Protein AF-A0A844TLP9-F1 (afdb_monomer_lite)

Secondary structure (DSSP, 8-state):
------PPPPHHHHHHHHHHHHHHHHHTTSHHHHHHHTTTTSHHHHHHHHHHHHHHHT-PPPPPP-SS--HHHHHHHHHHT--HHHHHH--HHHHHHHHHHHHHHHH-PPPHHHHHHHHHTS-HHHHHHHHHHHHHHHHHH--

Sequence (143 aa):
MARAKQKQPSRRAITRRRNAAKRLRKRRETALGRLSSDGASSSRHIARRLQWLANDWGIEAPPKVGPTMSEALAGYCNRHRISYDWMLTGSLSGLKQMVDARRTRLAAVPSPSALVAKYAQLTPEHQAIVTAEIRRILAERDQ

Structure (mmCIF, N/CA/C/O backbone):
data_AF-A0A844TLP9-F1
#
_entry.id   AF-A0A844TLP9-F1
#
loop_
_atom_site.group_PDB
_atom_site.id
_atom_site.type_symbol
_atom_site.label_atom_id
_atom_site.label_alt_id
_atom_site.label_comp_id
_atom_site.label_asym_id
_atom_site.label_entity_id
_atom_site.label_seq_id
_atom_site.pdbx_PDB_ins_code
_atom_site.Cartn_x
_atom_site.Cartn_y
_atom_site.Cartn_z
_atom_site.occupancy
_atom_site.B_iso_or_equiv
_atom_site.auth_seq_id
_atom_site.auth_comp_id
_atom_site.auth_asym_id
_atom_site.auth_atom_id
_atom_site.pdbx_PDB_model_num
ATOM 1 N N . MET A 1 1 ? -3.489 -23.079 -46.494 1.00 48.75 1 MET A N 1
ATOM 2 C CA . MET A 1 1 ? -3.080 -22.019 -45.542 1.00 48.75 1 MET A CA 1
ATOM 3 C C . MET A 1 1 ? -1.559 -21.918 -45.517 1.00 48.75 1 MET A C 1
ATOM 5 O O . MET A 1 1 ? -0.906 -22.864 -45.094 1.00 48.75 1 MET A O 1
ATOM 9 N N . ALA A 1 2 ? -0.976 -20.830 -46.026 1.00 49.72 2 ALA A N 1
ATOM 10 C CA . ALA A 1 2 ? 0.478 -20.672 -46.094 1.00 49.72 2 ALA A CA 1
ATOM 11 C C . ALA A 1 2 ? 1.042 -20.195 -44.742 1.00 49.72 2 ALA A C 1
ATOM 13 O O . ALA A 1 2 ? 0.741 -19.091 -44.292 1.00 49.72 2 ALA A O 1
ATOM 14 N N . ARG A 1 3 ? 1.871 -21.020 -44.087 1.00 56.47 3 ARG A N 1
ATOM 15 C CA . ARG A 1 3 ? 2.659 -20.613 -42.911 1.00 56.47 3 ARG A CA 1
ATOM 16 C C . ARG A 1 3 ? 3.656 -19.531 -43.336 1.00 56.47 3 ARG A C 1
ATOM 18 O O . ARG A 1 3 ? 4.520 -19.784 -44.175 1.00 56.47 3 ARG A O 1
ATOM 25 N N . ALA A 1 4 ? 3.565 -18.345 -42.738 1.00 63.38 4 ALA A N 1
ATOM 26 C CA . ALA A 1 4 ? 4.550 -17.287 -42.930 1.00 63.38 4 ALA A CA 1
ATOM 27 C C . ALA A 1 4 ? 5.953 -17.803 -42.553 1.00 63.38 4 ALA A C 1
ATOM 29 O O . ALA A 1 4 ? 6.205 -18.151 -41.397 1.00 63.38 4 ALA A O 1
ATOM 30 N N . LYS A 1 5 ? 6.871 -17.865 -43.529 1.00 62.28 5 LYS A N 1
ATOM 31 C CA . LYS A 1 5 ? 8.287 -18.179 -43.291 1.00 62.28 5 LYS A CA 1
ATOM 32 C C . LYS A 1 5 ? 8.866 -17.102 -42.369 1.00 62.28 5 LYS A C 1
ATOM 34 O O . LYS A 1 5 ? 9.027 -15.955 -42.785 1.00 62.28 5 LYS A O 1
ATOM 39 N N . GLN A 1 6 ? 9.165 -17.452 -41.118 1.00 68.69 6 GLN A N 1
ATOM 40 C CA . GLN A 1 6 ? 9.850 -16.546 -40.195 1.00 68.69 6 GLN A CA 1
ATOM 41 C C . GLN A 1 6 ? 11.215 -16.173 -40.790 1.00 68.69 6 GLN A C 1
ATOM 43 O O . GLN A 1 6 ? 12.084 -17.027 -40.960 1.00 68.69 6 GLN A O 1
ATOM 48 N N . LYS A 1 7 ? 11.396 -14.895 -41.146 1.00 77.25 7 LYS A N 1
ATOM 49 C CA . LYS A 1 7 ? 12.682 -14.382 -41.634 1.00 77.25 7 LYS A CA 1
ATOM 50 C C . LYS A 1 7 ? 13.734 -14.540 -40.536 1.00 77.25 7 LYS A C 1
ATOM 52 O O . LYS A 1 7 ? 13.542 -14.066 -39.416 1.00 77.25 7 LYS A O 1
ATOM 57 N N . GLN A 1 8 ? 14.850 -15.179 -40.884 1.00 80.50 8 GLN A N 1
ATOM 58 C CA . GLN A 1 8 ? 16.026 -15.289 -40.024 1.00 80.50 8 GLN A CA 1
ATOM 59 C C . GLN A 1 8 ? 16.461 -13.885 -39.560 1.00 80.50 8 GLN A C 1
ATOM 61 O O . GLN A 1 8 ? 16.552 -12.965 -40.383 1.00 80.50 8 GLN A O 1
ATOM 66 N N . PRO A 1 9 ? 16.700 -13.676 -38.255 1.00 81.81 9 PRO A N 1
ATOM 67 C CA . PRO A 1 9 ? 17.089 -12.374 -37.740 1.00 81.81 9 PRO A CA 1
ATOM 68 C C . PRO A 1 9 ? 18.459 -11.970 -38.293 1.00 81.81 9 PRO A C 1
ATOM 70 O O . PRO A 1 9 ? 19.397 -12.763 -38.325 1.00 81.81 9 PRO A O 1
ATOM 73 N N . SER A 1 10 ? 18.598 -10.705 -38.694 1.00 89.44 10 SER A N 1
ATOM 74 C CA . SER A 1 10 ? 19.879 -10.184 -39.179 1.00 89.44 10 SER A CA 1
ATOM 75 C C . SER A 1 10 ? 20.968 -10.275 -38.103 1.00 89.44 10 SER A C 1
ATOM 77 O O . SER A 1 10 ? 20.684 -10.187 -36.904 1.00 89.44 10 SER A O 1
ATOM 79 N N . ARG A 1 11 ? 22.244 -10.353 -38.513 1.00 89.69 11 ARG A N 1
ATOM 80 C CA . ARG A 1 11 ? 23.393 -10.330 -37.582 1.00 89.69 11 ARG A CA 1
ATOM 81 C C . ARG A 1 11 ? 23.310 -9.163 -36.587 1.00 89.69 11 ARG A C 1
ATOM 83 O O . ARG A 1 11 ? 23.540 -9.343 -35.396 1.00 89.69 11 ARG A O 1
ATOM 90 N N . ARG A 1 12 ? 22.881 -7.978 -37.047 1.00 89.88 12 ARG A N 1
ATOM 91 C CA . ARG A 1 12 ? 22.656 -6.800 -36.187 1.00 89.88 12 ARG A CA 1
ATOM 92 C C . ARG A 1 12 ? 21.568 -7.038 -35.134 1.00 89.88 12 ARG A C 1
ATOM 94 O O . ARG A 1 12 ? 21.744 -6.634 -33.985 1.00 89.88 12 ARG A O 1
ATOM 101 N N . ALA A 1 13 ? 20.461 -7.689 -35.493 1.00 90.12 13 ALA A N 1
ATOM 102 C CA . ALA A 1 13 ? 19.393 -8.022 -34.550 1.00 90.12 13 ALA A CA 1
ATOM 103 C C . ALA A 1 13 ? 19.867 -9.020 -33.480 1.00 90.12 13 ALA A C 1
ATOM 105 O O . ALA A 1 13 ? 19.568 -8.836 -32.299 1.00 90.12 13 ALA A O 1
ATOM 106 N N . ILE A 1 14 ? 20.668 -10.016 -33.872 1.00 91.19 14 ILE A N 1
ATOM 107 C CA . ILE A 1 14 ? 21.275 -10.990 -32.952 1.00 91.19 14 ILE A CA 1
ATOM 108 C C . ILE A 1 14 ? 22.195 -10.277 -31.950 1.00 91.19 14 ILE A C 1
ATOM 110 O O . ILE A 1 14 ? 22.027 -10.428 -30.738 1.00 91.19 14 ILE A O 1
ATOM 114 N N . THR A 1 15 ? 23.103 -9.420 -32.428 1.00 93.56 15 THR A N 1
ATOM 115 C CA . THR A 1 15 ? 24.011 -8.651 -31.561 1.00 93.56 15 THR A CA 1
ATOM 116 C C . THR A 1 15 ? 23.252 -7.731 -30.601 1.00 93.56 15 THR A C 1
ATOM 118 O O . THR A 1 15 ? 23.580 -7.667 -29.415 1.00 93.56 15 THR A O 1
ATOM 121 N N . ARG A 1 16 ? 22.193 -7.051 -31.069 1.00 92.25 16 ARG A N 1
ATOM 122 C CA . ARG A 1 16 ? 21.342 -6.203 -30.213 1.00 92.25 16 ARG A CA 1
ATOM 123 C C . ARG A 1 16 ? 20.675 -7.005 -29.097 1.00 92.25 16 ARG A C 1
ATOM 125 O O . ARG A 1 16 ? 20.715 -6.561 -27.950 1.00 92.25 16 ARG A O 1
ATOM 132 N N . ARG A 1 17 ? 20.119 -8.183 -29.406 1.00 92.31 17 ARG A N 1
ATOM 133 C CA . ARG A 1 17 ? 19.509 -9.084 -28.411 1.00 92.31 17 ARG A CA 1
ATOM 134 C C . ARG A 1 17 ? 20.532 -9.552 -27.379 1.00 92.31 17 ARG A C 1
ATOM 136 O O . ARG A 1 17 ? 20.281 -9.425 -26.184 1.00 92.31 17 ARG A O 1
ATOM 143 N N . ARG A 1 18 ? 21.712 -9.998 -27.822 1.00 93.81 18 ARG A N 1
ATOM 144 C CA . ARG A 1 18 ? 22.802 -10.419 -26.926 1.00 93.81 18 ARG A CA 1
ATOM 145 C C . ARG A 1 18 ? 23.233 -9.293 -25.981 1.00 93.81 18 ARG A C 1
ATOM 147 O O . ARG A 1 18 ? 23.351 -9.505 -24.777 1.00 93.81 18 ARG A O 1
ATOM 154 N N . ASN A 1 19 ? 23.423 -8.083 -26.505 1.00 94.75 19 ASN A N 1
ATOM 155 C CA . ASN A 1 19 ? 23.814 -6.931 -25.692 1.00 94.75 19 ASN A CA 1
ATOM 156 C C . ASN A 1 19 ? 22.702 -6.497 -24.725 1.00 94.75 19 ASN A C 1
ATOM 158 O O . ASN A 1 19 ? 22.997 -6.123 -23.592 1.00 94.75 19 ASN A O 1
ATOM 162 N N . ALA A 1 20 ? 21.432 -6.576 -25.135 1.00 91.62 20 ALA A N 1
ATOM 163 C CA . ALA A 1 20 ? 20.297 -6.326 -24.250 1.00 91.62 20 ALA A CA 1
ATOM 164 C C . ALA A 1 20 ? 20.245 -7.338 -23.095 1.00 91.62 20 ALA A C 1
ATOM 166 O O . ALA A 1 20 ? 20.127 -6.923 -21.944 1.00 91.62 20 ALA A O 1
ATOM 167 N N . ALA A 1 21 ? 20.437 -8.630 -23.379 1.00 92.19 21 ALA A N 1
ATOM 168 C CA . ALA A 1 21 ? 20.507 -9.674 -22.358 1.00 92.19 21 ALA A CA 1
ATOM 169 C C . ALA A 1 21 ? 21.681 -9.457 -21.388 1.00 92.19 21 ALA A C 1
ATOM 171 O O . ALA A 1 21 ? 21.500 -9.542 -20.175 1.00 92.19 21 ALA A O 1
ATOM 172 N N . LYS A 1 22 ? 22.869 -9.086 -21.894 1.00 94.88 22 LYS A N 1
ATOM 173 C CA . LYS A 1 22 ? 24.034 -8.766 -21.048 1.00 94.88 22 LYS A CA 1
ATOM 174 C C . LYS A 1 22 ? 23.755 -7.582 -20.115 1.00 94.88 22 LYS A C 1
ATOM 176 O O . LYS A 1 22 ? 24.075 -7.650 -18.931 1.00 94.88 22 LYS A O 1
ATOM 181 N N . ARG A 1 23 ? 23.128 -6.512 -20.624 1.00 91.69 23 ARG A N 1
ATOM 182 C CA . ARG A 1 23 ? 22.725 -5.351 -19.808 1.00 91.69 23 ARG A CA 1
ATOM 183 C C . ARG A 1 23 ? 21.680 -5.719 -18.758 1.00 91.69 23 ARG A C 1
ATOM 185 O O . ARG A 1 23 ? 21.793 -5.264 -17.626 1.00 91.69 23 ARG A O 1
ATOM 192 N N . LEU A 1 24 ? 20.689 -6.533 -19.122 1.00 89.00 24 LEU A N 1
ATOM 193 C CA . LEU A 1 24 ? 19.666 -7.006 -18.193 1.00 89.00 24 LEU A CA 1
ATOM 194 C C . LEU A 1 24 ? 20.287 -7.839 -17.067 1.00 89.00 24 LEU A C 1
ATOM 196 O O . LEU A 1 24 ? 20.009 -7.575 -15.903 1.00 89.00 24 LEU A O 1
ATOM 200 N N . ARG A 1 25 ? 21.177 -8.781 -17.401 1.00 91.69 25 ARG A N 1
ATOM 201 C CA . ARG A 1 25 ? 21.910 -9.583 -16.413 1.00 91.69 25 ARG A CA 1
ATOM 202 C C . ARG A 1 25 ? 22.661 -8.692 -15.424 1.00 91.69 25 ARG A C 1
ATOM 204 O O . ARG A 1 25 ? 22.452 -8.844 -14.229 1.00 91.69 25 ARG A O 1
ATOM 211 N N . LYS A 1 26 ? 23.434 -7.717 -15.920 1.00 91.19 26 LYS A N 1
ATOM 212 C CA . LYS A 1 26 ? 24.166 -6.766 -15.068 1.00 91.19 26 LYS A CA 1
ATOM 213 C C . LYS A 1 26 ? 23.228 -5.950 -14.169 1.00 91.19 26 LYS A C 1
ATOM 215 O O . LYS A 1 26 ? 23.503 -5.766 -12.994 1.00 91.19 26 LYS A O 1
ATOM 220 N N . ARG A 1 27 ? 22.083 -5.485 -14.686 1.00 86.50 27 ARG A N 1
ATOM 221 C CA . ARG A 1 27 ? 21.086 -4.770 -13.865 1.00 86.50 27 ARG A CA 1
ATOM 222 C C . ARG A 1 27 ? 20.522 -5.648 -12.748 1.00 86.50 27 ARG A C 1
ATOM 224 O O . ARG A 1 27 ? 20.335 -5.160 -11.646 1.00 86.50 27 ARG A O 1
ATOM 231 N N . ARG A 1 28 ? 20.276 -6.934 -13.000 1.00 89.62 28 ARG A N 1
ATOM 232 C CA . ARG A 1 28 ? 19.719 -7.858 -11.997 1.00 89.62 28 ARG A CA 1
ATOM 233 C C . ARG A 1 28 ? 20.706 -8.246 -10.885 1.00 89.62 28 ARG A C 1
ATOM 235 O O . ARG A 1 28 ? 20.290 -8.926 -9.948 1.00 89.62 28 ARG A O 1
ATOM 242 N N . GLU A 1 29 ? 21.969 -7.823 -10.943 1.00 91.75 29 GLU A N 1
ATOM 243 C CA . GLU A 1 29 ? 22.945 -8.062 -9.867 1.00 91.75 29 GLU A CA 1
ATOM 244 C C . GLU A 1 29 ? 22.545 -7.328 -8.576 1.00 91.75 29 GLU A C 1
ATOM 246 O O . GLU A 1 29 ? 22.647 -7.889 -7.485 1.00 91.75 29 GLU A O 1
ATOM 251 N N . THR A 1 30 ? 21.966 -6.127 -8.680 1.00 86.94 30 THR A N 1
ATOM 252 C CA . THR A 1 30 ? 21.508 -5.351 -7.517 1.00 86.94 30 THR A CA 1
ATOM 253 C C . THR A 1 30 ? 20.024 -5.571 -7.225 1.00 86.94 30 THR A C 1
ATOM 255 O O . THR A 1 30 ? 19.224 -5.833 -8.125 1.00 86.94 30 THR A O 1
ATOM 258 N N . ALA A 1 31 ? 19.625 -5.432 -5.956 1.00 81.19 31 ALA A N 1
ATOM 259 C CA . ALA A 1 31 ? 18.219 -5.545 -5.554 1.00 81.19 31 ALA A CA 1
ATOM 260 C C . ALA A 1 31 ? 17.330 -4.516 -6.275 1.00 81.19 31 ALA A C 1
ATOM 262 O O . ALA A 1 31 ? 16.307 -4.877 -6.855 1.00 81.19 31 ALA A O 1
ATOM 263 N N . LEU A 1 32 ? 17.772 -3.256 -6.328 1.00 78.88 32 LEU A N 1
ATOM 264 C CA . LEU A 1 32 ? 17.063 -2.188 -7.034 1.00 78.88 32 LEU A CA 1
ATOM 265 C C . LEU A 1 32 ? 16.951 -2.469 -8.539 1.00 78.88 32 LEU A C 1
ATOM 267 O O . LEU A 1 32 ? 15.904 -2.246 -9.146 1.00 78.88 32 LEU A O 1
ATOM 271 N N . GLY A 1 33 ? 18.010 -2.997 -9.152 1.00 83.81 33 GLY A N 1
ATOM 272 C CA . GLY A 1 33 ? 17.991 -3.323 -10.568 1.00 83.81 33 GLY A CA 1
ATOM 273 C C . GLY A 1 33 ? 17.104 -4.528 -10.900 1.00 83.81 33 GLY A C 1
ATOM 274 O O . GLY A 1 33 ? 16.508 -4.538 -11.980 1.00 83.81 33 GLY A O 1
ATOM 275 N N . ARG A 1 34 ? 16.919 -5.487 -9.976 1.00 84.19 34 ARG A N 1
ATOM 276 C CA . ARG A 1 34 ? 15.880 -6.533 -10.083 1.00 84.19 34 ARG A CA 1
ATOM 277 C C . ARG A 1 34 ? 14.479 -5.932 -10.034 1.00 84.19 34 ARG A C 1
ATOM 279 O O . ARG A 1 34 ? 13.726 -6.125 -10.981 1.00 84.19 34 ARG A O 1
ATOM 286 N N . LEU A 1 35 ? 14.179 -5.121 -9.016 1.00 79.06 35 LEU A N 1
ATOM 287 C CA . LEU A 1 35 ? 12.878 -4.451 -8.865 1.00 79.06 35 LEU A CA 1
ATOM 288 C C . LEU A 1 35 ? 12.510 -3.611 -10.095 1.00 79.06 35 LEU A C 1
ATOM 290 O O . LEU A 1 35 ? 11.388 -3.680 -10.596 1.00 79.06 35 LEU A O 1
ATOM 294 N N . SER A 1 36 ? 13.472 -2.848 -10.616 1.00 78.88 36 SER A N 1
ATOM 295 C CA . SER A 1 36 ? 13.293 -2.054 -11.831 1.00 78.88 36 SER A CA 1
ATOM 296 C C . SER A 1 36 ? 13.071 -2.934 -13.068 1.00 78.88 36 SER A C 1
ATOM 298 O O . SER A 1 36 ? 12.163 -2.665 -13.852 1.00 78.88 36 SER A O 1
ATOM 300 N N . SER A 1 37 ? 13.857 -4.005 -13.231 1.00 81.06 37 SER A N 1
ATOM 301 C CA . SER A 1 37 ? 13.758 -4.910 -14.389 1.00 81.06 37 SER A CA 1
ATOM 302 C C . SER A 1 37 ? 12.457 -5.708 -14.414 1.00 81.06 37 SER A C 1
ATOM 304 O O . SER A 1 37 ? 11.906 -5.933 -15.487 1.00 81.06 37 SER A O 1
ATOM 306 N N . ASP A 1 38 ? 11.967 -6.112 -13.244 1.00 80.31 38 ASP A N 1
ATOM 307 C CA . ASP A 1 38 ? 10.699 -6.832 -13.091 1.00 80.31 38 ASP A CA 1
ATOM 308 C C . ASP A 1 38 ? 9.491 -5.875 -13.134 1.00 80.31 38 ASP A C 1
ATOM 310 O O . ASP A 1 38 ? 8.337 -6.299 -13.124 1.00 80.31 38 ASP A O 1
ATOM 314 N N . GLY A 1 39 ? 9.745 -4.565 -13.234 1.00 77.75 39 GLY A N 1
ATOM 315 C CA . GLY A 1 39 ? 8.715 -3.546 -13.380 1.00 77.75 39 GLY A CA 1
ATOM 316 C C . GLY A 1 39 ? 7.937 -3.278 -12.096 1.00 77.75 39 GLY A C 1
ATOM 317 O O . GLY A 1 39 ? 6.855 -2.693 -12.178 1.00 77.75 39 GLY A O 1
ATOM 318 N N . ALA A 1 40 ? 8.470 -3.647 -10.927 1.00 81.00 40 ALA A N 1
ATOM 319 C CA . ALA A 1 40 ? 7.815 -3.444 -9.634 1.00 81.00 40 ALA A CA 1
ATOM 320 C C . ALA A 1 40 ? 7.392 -1.977 -9.450 1.00 81.00 40 ALA A C 1
ATOM 322 O O . ALA A 1 40 ? 6.250 -1.704 -9.091 1.00 81.00 40 ALA A O 1
ATOM 323 N N . SER A 1 41 ? 8.264 -1.036 -9.822 1.00 82.69 41 SER A N 1
ATOM 324 C CA . SER A 1 41 ? 8.019 0.413 -9.742 1.00 82.69 41 SER A CA 1
ATOM 325 C C . SER A 1 41 ? 7.382 1.023 -10.996 1.00 82.69 41 SER A C 1
ATOM 327 O O . SER A 1 41 ? 7.334 2.241 -11.134 1.00 82.69 41 SER A O 1
ATOM 329 N N . SER A 1 42 ? 6.894 0.208 -11.937 1.00 88.50 42 SER A N 1
ATOM 330 C CA . SER A 1 42 ? 6.136 0.728 -13.082 1.00 88.50 42 SER A CA 1
ATOM 331 C C . SER A 1 42 ? 4.764 1.238 -12.641 1.00 88.50 42 SER A C 1
ATOM 333 O 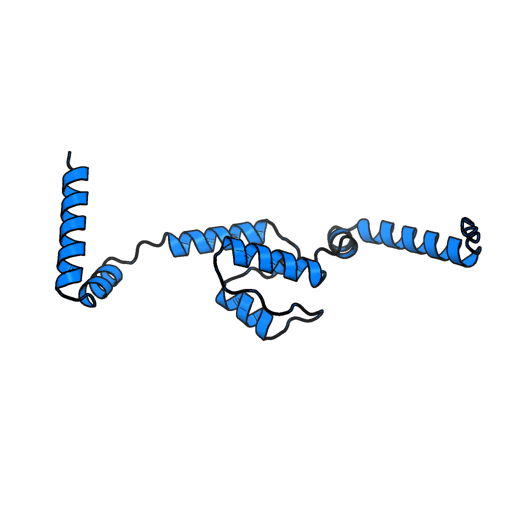O . SER A 1 42 ? 4.116 0.634 -11.783 1.00 88.50 42 SER A O 1
ATOM 335 N N . SER A 1 43 ? 4.266 2.289 -13.296 1.00 92.12 43 SER A N 1
ATOM 336 C CA . SER A 1 43 ? 2.951 2.878 -13.007 1.00 92.12 43 SER A CA 1
ATOM 337 C C . SER A 1 43 ? 1.822 1.844 -13.026 1.00 92.12 43 SER A C 1
ATOM 339 O O . SER A 1 43 ? 0.923 1.894 -12.194 1.00 92.12 43 SER A O 1
ATOM 341 N N . ARG A 1 44 ? 1.903 0.840 -13.914 1.00 91.19 44 ARG A N 1
ATOM 342 C CA . ARG A 1 44 ? 0.938 -0.269 -13.983 1.00 91.19 44 ARG A CA 1
ATOM 343 C C . ARG A 1 44 ? 0.928 -1.123 -12.711 1.00 91.19 44 ARG A C 1
ATOM 345 O O . ARG A 1 44 ? -0.143 -1.489 -12.236 1.00 91.19 44 ARG A O 1
ATOM 352 N N . HIS A 1 45 ? 2.099 -1.464 -12.173 1.00 91.00 45 HIS A N 1
ATOM 353 C CA . HIS A 1 45 ? 2.201 -2.262 -10.949 1.00 91.00 45 HIS A CA 1
ATOM 354 C C . HIS A 1 45 ? 1.836 -1.458 -9.705 1.00 91.00 45 HIS A C 1
ATOM 356 O O . HIS A 1 45 ? 1.229 -2.005 -8.787 1.00 91.00 45 HIS A O 1
ATOM 362 N N . ILE A 1 46 ? 2.173 -0.168 -9.682 1.00 93.31 46 ILE A N 1
ATOM 363 C CA . ILE A 1 46 ? 1.741 0.752 -8.628 1.00 93.31 46 ILE A CA 1
ATOM 364 C C . ILE A 1 46 ? 0.208 0.851 -8.626 1.00 93.31 46 ILE A C 1
ATOM 366 O O . ILE A 1 46 ? -0.414 0.595 -7.599 1.00 93.31 46 ILE A O 1
ATOM 370 N N . ALA A 1 47 ? -0.411 1.112 -9.783 1.00 94.56 47 ALA A N 1
ATOM 371 C CA . ALA A 1 47 ? -1.866 1.195 -9.918 1.00 94.56 47 ALA A CA 1
ATOM 372 C C . ALA A 1 47 ? -2.565 -0.093 -9.463 1.00 94.56 47 ALA A C 1
ATOM 374 O O . ALA A 1 47 ? -3.534 -0.037 -8.713 1.00 94.56 47 ALA A O 1
ATOM 375 N N . ARG A 1 48 ? -2.042 -1.264 -9.854 1.00 93.56 48 ARG A N 1
ATOM 376 C CA . ARG A 1 48 ? -2.594 -2.556 -9.422 1.00 93.56 48 ARG A CA 1
ATOM 377 C C . ARG A 1 48 ? -2.529 -2.737 -7.906 1.00 93.56 48 ARG A C 1
ATOM 379 O O . ARG A 1 48 ? -3.511 -3.171 -7.316 1.00 93.56 48 ARG A O 1
ATOM 386 N N . ARG A 1 49 ? -1.396 -2.403 -7.280 1.00 93.38 49 ARG A N 1
ATOM 387 C CA . ARG A 1 49 ? -1.238 -2.495 -5.821 1.00 93.38 49 ARG A CA 1
ATOM 388 C C . ARG A 1 49 ? -2.217 -1.583 -5.094 1.00 93.38 49 ARG A C 1
ATOM 390 O O . ARG A 1 49 ? -2.894 -2.038 -4.180 1.00 93.38 49 ARG A O 1
ATOM 397 N N . LEU A 1 50 ? -2.333 -0.332 -5.534 1.00 95.44 50 LEU A N 1
ATOM 398 C CA . LEU A 1 50 ? -3.283 0.617 -4.957 1.00 95.44 50 LEU A CA 1
ATOM 399 C C . LEU A 1 50 ? -4.731 0.157 -5.129 1.00 95.44 50 LEU A C 1
ATOM 401 O O . LEU A 1 50 ? -5.506 0.292 -4.193 1.00 95.44 50 LEU A O 1
ATOM 405 N N . GLN A 1 51 ? -5.083 -0.430 -6.275 1.00 96.44 51 GLN A N 1
ATOM 406 C CA . GLN A 1 51 ? -6.425 -0.966 -6.499 1.00 96.44 51 GLN A CA 1
ATOM 407 C C . GLN A 1 51 ? -6.741 -2.129 -5.555 1.00 96.44 51 GLN A C 1
ATOM 409 O O . GLN A 1 51 ? -7.830 -2.185 -4.996 1.00 96.44 51 GLN A O 1
ATOM 414 N N . TRP A 1 52 ? -5.801 -3.059 -5.365 1.00 94.25 52 TRP A N 1
ATOM 415 C CA . TRP A 1 52 ? -5.985 -4.165 -4.422 1.00 94.25 52 TRP A CA 1
ATOM 416 C C . TRP A 1 52 ? -6.155 -3.667 -2.995 1.00 94.25 52 TRP A C 1
ATOM 418 O O . TRP A 1 52 ? -7.059 -4.123 -2.305 1.00 94.25 52 TRP A O 1
ATOM 428 N N . LEU A 1 53 ? -5.338 -2.697 -2.585 1.00 94.44 53 LEU A N 1
ATOM 429 C CA . LEU A 1 53 ? -5.467 -2.091 -1.267 1.00 94.44 53 LEU A CA 1
ATOM 430 C C . LEU A 1 53 ? -6.803 -1.362 -1.111 1.00 94.44 53 LEU A C 1
ATOM 432 O O . LEU A 1 53 ? -7.433 -1.479 -0.070 1.00 94.44 53 LEU A O 1
ATOM 436 N N . ALA A 1 54 ? -7.247 -0.642 -2.145 1.00 95.38 54 ALA A N 1
ATOM 437 C CA . ALA A 1 54 ? -8.522 0.062 -2.121 1.00 95.38 54 ALA A CA 1
ATOM 438 C C . ALA A 1 54 ? -9.695 -0.902 -1.914 1.00 95.38 54 ALA A C 1
ATOM 440 O O . ALA A 1 54 ? -10.545 -0.661 -1.059 1.00 95.38 54 ALA A O 1
ATOM 441 N N . ASN A 1 55 ? -9.680 -2.025 -2.638 1.00 95.62 55 ASN A N 1
ATOM 442 C CA . ASN A 1 55 ? -10.684 -3.076 -2.512 1.00 95.62 55 ASN A CA 1
ATOM 443 C C . ASN A 1 55 ? -10.658 -3.725 -1.120 1.00 95.62 55 ASN A C 1
ATOM 445 O O . ASN A 1 55 ? -11.705 -3.866 -0.501 1.00 95.62 55 ASN A O 1
ATOM 449 N N . ASP A 1 56 ? -9.474 -4.093 -0.623 1.00 91.88 56 ASP A N 1
ATOM 450 C CA . ASP A 1 56 ? -9.305 -4.743 0.686 1.00 91.88 56 ASP A CA 1
ATOM 451 C C . ASP A 1 56 ? -9.738 -3.831 1.843 1.00 91.88 56 ASP A C 1
ATOM 453 O O . ASP A 1 56 ? -10.320 -4.266 2.832 1.00 91.88 56 ASP A O 1
ATOM 457 N N . TRP A 1 57 ? -9.484 -2.531 1.711 1.00 91.81 57 TRP A N 1
ATOM 458 C CA . TRP A 1 57 ? -9.792 -1.546 2.742 1.00 91.81 57 TRP A CA 1
ATOM 459 C C . TRP A 1 57 ? -11.179 -0.918 2.620 1.00 91.81 57 TRP A C 1
ATOM 461 O O . TRP A 1 57 ? -11.539 -0.131 3.501 1.00 91.81 57 TRP A O 1
ATOM 471 N N . GLY A 1 58 ? -11.918 -1.221 1.549 1.00 91.81 58 GLY A N 1
ATOM 472 C CA . GLY A 1 58 ? -13.222 -0.628 1.257 1.00 91.81 58 GLY A CA 1
ATOM 473 C C . GLY A 1 58 ? -13.179 0.894 1.082 1.00 91.81 58 GLY A C 1
ATOM 474 O O . GLY A 1 58 ? -14.080 1.582 1.552 1.00 91.81 58 GLY A O 1
ATOM 475 N N . ILE A 1 59 ? -12.116 1.431 0.473 1.00 93.75 59 ILE A N 1
ATOM 476 C CA . ILE A 1 59 ? -11.954 2.876 0.211 1.00 93.75 59 ILE A CA 1
ATOM 477 C C . ILE A 1 59 ? -12.180 3.207 -1.268 1.00 93.75 59 ILE A C 1
ATOM 479 O O . ILE A 1 59 ? -12.302 2.312 -2.106 1.00 93.75 59 ILE A O 1
ATOM 483 N N . GLU A 1 60 ? -12.243 4.500 -1.600 1.00 95.44 60 GLU A N 1
ATOM 484 C CA . GLU A 1 60 ? -12.458 4.935 -2.977 1.00 95.44 60 GLU A CA 1
ATOM 485 C C . GLU A 1 60 ? -11.346 4.467 -3.930 1.00 95.44 60 GLU A C 1
ATOM 487 O O . GLU A 1 60 ? -10.205 4.237 -3.530 1.00 95.44 60 GLU A O 1
ATOM 492 N N . ALA A 1 61 ? -11.678 4.326 -5.217 1.00 95.75 61 ALA A N 1
ATOM 493 C CA . ALA A 1 61 ? -10.719 3.882 -6.221 1.00 95.75 61 ALA A CA 1
ATOM 494 C C . ALA A 1 61 ? -9.529 4.860 -6.339 1.00 95.75 61 ALA A C 1
ATOM 496 O O . ALA A 1 61 ? -9.719 6.080 -6.280 1.00 95.75 61 ALA A O 1
ATOM 497 N N . PRO A 1 62 ? -8.299 4.353 -6.548 1.00 96.38 62 PRO A N 1
ATOM 498 C CA . PRO A 1 62 ? -7.124 5.202 -6.644 1.00 96.38 62 PRO A CA 1
ATOM 499 C C . PRO A 1 62 ? -7.139 6.051 -7.925 1.00 96.38 62 PRO A C 1
ATOM 501 O O . PRO A 1 62 ? -7.639 5.615 -8.967 1.00 96.38 62 PRO A O 1
ATOM 504 N N . PRO A 1 63 ? -6.527 7.247 -7.899 1.00 96.00 63 PRO A N 1
ATOM 505 C CA . PRO A 1 63 ? -6.383 8.079 -9.086 1.00 96.00 63 PRO A CA 1
ATOM 506 C C . PRO A 1 63 ? -5.429 7.447 -10.111 1.00 96.00 63 PRO A C 1
ATOM 508 O O . PRO A 1 63 ? -4.662 6.523 -9.825 1.00 96.00 63 PRO A O 1
ATOM 511 N N . LYS A 1 64 ? -5.434 7.990 -11.335 1.00 94.50 64 LYS A N 1
ATOM 512 C CA . LYS A 1 64 ? -4.551 7.534 -12.416 1.00 94.50 64 LYS A CA 1
ATOM 513 C C . LYS A 1 64 ? -3.078 7.685 -12.023 1.00 94.50 64 LYS A C 1
ATOM 515 O O . LYS A 1 64 ? -2.609 8.787 -11.744 1.00 94.50 64 LYS A O 1
ATOM 520 N N . VAL A 1 65 ? -2.335 6.580 -12.084 1.00 93.88 65 VAL A N 1
ATOM 521 C CA . VAL A 1 65 ? -0.892 6.566 -11.814 1.00 93.88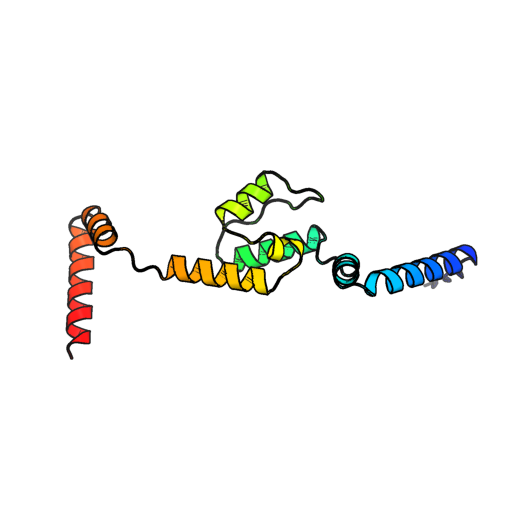 65 VAL A CA 1
ATOM 522 C C . VAL A 1 65 ? -0.116 6.872 -13.092 1.00 93.88 65 VAL A C 1
ATOM 524 O O . VAL A 1 65 ? -0.186 6.127 -14.073 1.00 93.88 65 VAL A O 1
ATOM 527 N N . GLY A 1 66 ? 0.627 7.976 -13.070 1.00 89.94 66 GLY A N 1
ATOM 528 C CA . GLY A 1 66 ? 1.540 8.389 -14.133 1.00 89.94 66 GLY A CA 1
ATOM 529 C C . GLY A 1 66 ? 2.990 7.952 -13.888 1.00 89.94 66 GLY A C 1
ATOM 530 O O . GLY A 1 66 ? 3.275 7.233 -12.927 1.00 89.94 66 GLY A O 1
ATOM 531 N N . PRO A 1 67 ? 3.923 8.356 -14.766 1.00 84.38 67 PRO A N 1
ATOM 532 C CA . PRO A 1 67 ? 5.359 8.188 -14.537 1.00 84.38 67 PRO A CA 1
ATOM 533 C C . PRO A 1 67 ? 5.883 9.099 -13.414 1.00 84.38 67 PRO A C 1
ATOM 535 O O . PRO A 1 67 ? 6.879 8.772 -12.776 1.00 84.38 67 PRO A O 1
ATOM 538 N N . THR A 1 68 ? 5.210 10.223 -13.168 1.00 87.62 68 THR A N 1
ATOM 539 C CA . THR A 1 68 ? 5.501 11.180 -12.096 1.00 87.62 68 THR A CA 1
ATOM 540 C C . THR A 1 68 ? 4.403 11.143 -11.035 1.00 87.62 68 THR A C 1
ATOM 542 O O . THR A 1 68 ? 3.254 10.789 -11.319 1.00 87.62 68 THR A O 1
ATOM 545 N N . MET A 1 69 ? 4.761 11.500 -9.799 1.00 88.12 69 MET A N 1
ATOM 546 C CA . MET A 1 69 ? 3.799 11.622 -8.704 1.00 88.12 69 MET A CA 1
ATOM 547 C C . MET A 1 69 ? 2.889 12.823 -8.963 1.00 88.12 69 MET A C 1
ATOM 549 O O . MET A 1 69 ? 3.363 13.956 -8.983 1.00 88.12 69 MET A O 1
ATOM 553 N N . SER A 1 70 ? 1.597 12.581 -9.173 1.00 92.88 70 SER A N 1
ATOM 554 C CA . SER A 1 70 ? 0.612 13.658 -9.264 1.00 92.88 70 SER A CA 1
ATOM 555 C C . SER A 1 70 ? 0.182 14.110 -7.871 1.00 92.88 70 SER A C 1
ATOM 557 O O . SER A 1 70 ? 0.208 13.331 -6.917 1.00 92.88 70 SER A O 1
ATOM 559 N N . GLU A 1 71 ? -0.276 15.355 -7.762 1.00 95.12 71 GLU A N 1
ATOM 560 C CA . GLU A 1 71 ? -0.849 15.884 -6.522 1.00 95.12 71 GLU A CA 1
ATOM 561 C C . GLU A 1 71 ? -2.053 15.054 -6.057 1.00 95.12 71 GLU A C 1
ATOM 563 O O . GLU A 1 71 ? -2.156 14.712 -4.884 1.00 95.12 71 GLU A O 1
ATOM 568 N N . ALA A 1 72 ? -2.907 14.622 -6.992 1.00 94.94 72 ALA A N 1
ATOM 569 C CA . ALA A 1 72 ? -4.029 13.737 -6.694 1.00 94.94 72 ALA A CA 1
ATOM 570 C C . ALA A 1 72 ? -3.574 12.406 -6.070 1.00 94.94 72 ALA A C 1
ATOM 572 O O . ALA A 1 72 ? -4.180 11.936 -5.108 1.00 94.94 72 ALA A O 1
ATOM 573 N N . LEU A 1 73 ? -2.497 11.804 -6.588 1.00 95.00 73 LEU A N 1
ATOM 574 C CA . LEU A 1 73 ? -1.950 10.559 -6.049 1.00 95.00 73 LEU A CA 1
ATOM 575 C C . LEU A 1 73 ? -1.303 10.772 -4.675 1.00 95.00 73 LEU A C 1
ATOM 577 O O . LEU A 1 73 ? -1.534 9.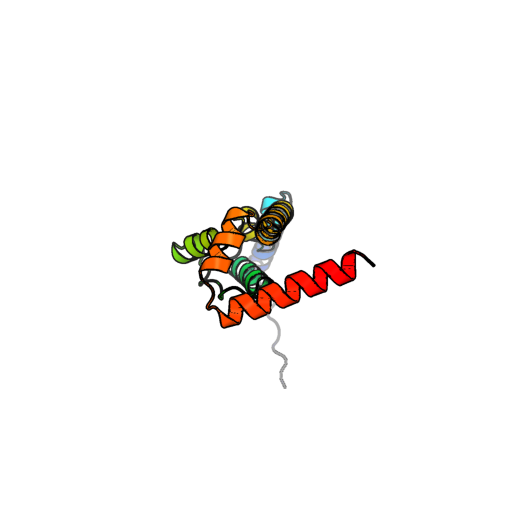978 -3.765 1.00 95.00 73 LEU A O 1
ATOM 581 N N . ALA A 1 74 ? -0.552 11.860 -4.497 1.00 94.56 74 ALA A N 1
ATOM 582 C CA . ALA A 1 74 ? 0.021 12.223 -3.203 1.00 94.56 74 ALA A CA 1
ATOM 583 C C . ALA A 1 74 ? -1.076 12.478 -2.152 1.00 94.56 74 ALA A C 1
ATOM 585 O O . ALA A 1 74 ? -1.014 11.950 -1.040 1.00 94.56 74 ALA A O 1
ATOM 586 N N . GLY A 1 75 ? -2.123 13.220 -2.522 1.00 96.56 75 GLY A N 1
ATOM 587 C CA . GLY A 1 75 ? -3.282 13.491 -1.676 1.00 96.56 75 GLY A CA 1
ATOM 588 C C . GLY A 1 75 ? -4.041 12.220 -1.300 1.00 96.56 75 GLY A C 1
ATOM 589 O O . GLY A 1 75 ? -4.374 12.032 -0.130 1.00 96.56 75 GLY A O 1
ATOM 590 N N . TYR A 1 76 ? -4.249 11.313 -2.258 1.00 96.44 76 TYR A N 1
ATOM 591 C CA . TYR A 1 76 ? -4.862 10.005 -2.019 1.00 96.44 76 TYR A CA 1
ATOM 592 C C . TYR A 1 76 ? -4.053 9.174 -1.014 1.00 96.44 76 TYR A C 1
ATOM 594 O O . TYR A 1 76 ? -4.596 8.696 -0.015 1.00 96.44 76 TYR A O 1
ATOM 602 N N . CYS A 1 77 ? -2.739 9.052 -1.223 1.00 94.75 77 CYS A N 1
ATOM 603 C CA . CYS A 1 77 ? -1.871 8.308 -0.314 1.00 94.75 77 CYS A CA 1
ATOM 604 C C . CYS A 1 77 ? -1.838 8.929 1.084 1.00 94.75 77 CYS A C 1
ATOM 606 O O . CYS A 1 77 ? -1.913 8.202 2.070 1.00 94.75 77 CYS A O 1
ATOM 608 N N . ASN A 1 78 ? -1.793 10.257 1.197 1.00 94.81 78 ASN A N 1
ATOM 609 C CA . ASN A 1 78 ? -1.807 10.922 2.496 1.00 94.81 78 ASN A CA 1
ATOM 610 C C . ASN A 1 78 ? -3.139 10.718 3.238 1.00 94.81 78 ASN A C 1
ATOM 612 O O . ASN A 1 78 ? -3.134 10.352 4.414 1.00 94.81 78 ASN A O 1
ATOM 616 N N . ARG A 1 79 ? -4.274 10.888 2.546 1.00 94.00 79 ARG A N 1
ATOM 617 C CA . ARG A 1 79 ? -5.624 10.699 3.107 1.00 94.00 79 ARG A CA 1
ATOM 618 C C . ARG A 1 79 ? -5.798 9.304 3.703 1.00 94.00 79 ARG A C 1
ATOM 620 O O . ARG A 1 79 ? -6.293 9.163 4.820 1.00 94.00 79 ARG A O 1
ATOM 627 N N . HIS A 1 80 ? -5.328 8.288 2.984 1.00 93.56 80 HIS A N 1
ATOM 628 C CA . HIS A 1 80 ? -5.454 6.884 3.384 1.00 93.56 80 HIS A CA 1
ATOM 629 C C . HIS A 1 80 ? -4.250 6.344 4.154 1.00 93.56 80 HIS A C 1
ATOM 631 O O . HIS A 1 80 ? -4.241 5.170 4.517 1.00 93.56 80 HIS A O 1
ATOM 637 N N . ARG A 1 81 ? -3.255 7.195 4.443 1.00 93.06 81 ARG A N 1
ATOM 638 C CA . ARG A 1 81 ? -1.997 6.845 5.126 1.00 93.06 81 ARG A CA 1
ATOM 639 C C . ARG A 1 81 ? -1.253 5.686 4.455 1.00 93.06 81 ARG A C 1
ATOM 641 O O . ARG A 1 81 ? -0.721 4.804 5.123 1.00 93.06 81 ARG A O 1
ATOM 648 N N . ILE A 1 82 ? -1.208 5.701 3.126 1.00 94.75 82 ILE A N 1
ATOM 649 C CA . ILE A 1 82 ? -0.513 4.696 2.326 1.00 94.75 82 ILE A CA 1
ATOM 650 C C . ILE A 1 82 ? 0.993 4.966 2.343 1.00 94.75 82 ILE A C 1
ATOM 652 O O . ILE A 1 82 ? 1.440 6.053 1.981 1.00 94.75 82 ILE A O 1
ATOM 656 N N . SER A 1 83 ? 1.785 3.961 2.727 1.00 93.44 83 SER A N 1
ATOM 657 C CA . SER A 1 83 ? 3.251 4.041 2.709 1.00 93.44 83 SER A CA 1
ATOM 658 C C . SER A 1 83 ? 3.779 4.197 1.279 1.00 93.44 83 SER A C 1
ATOM 660 O O . SER A 1 83 ? 3.492 3.368 0.409 1.00 93.44 83 SER A O 1
ATOM 662 N N . TYR A 1 84 ? 4.602 5.223 1.040 1.00 90.06 84 TYR A N 1
ATOM 663 C CA . TYR A 1 84 ? 5.249 5.420 -0.258 1.00 90.06 84 TYR A CA 1
ATOM 664 C C . TYR A 1 84 ? 6.261 4.326 -0.582 1.00 90.06 84 TYR A C 1
ATOM 666 O O . TYR A 1 84 ? 6.321 3.896 -1.731 1.00 90.06 84 TYR A O 1
ATOM 674 N N . ASP A 1 85 ? 6.989 3.808 0.405 1.00 88.44 85 ASP A N 1
ATOM 675 C CA . ASP A 1 85 ? 7.921 2.701 0.182 1.00 88.44 85 ASP A CA 1
ATOM 676 C C . ASP A 1 85 ? 7.177 1.455 -0.280 1.00 88.44 85 ASP A C 1
ATOM 678 O O . ASP A 1 85 ? 7.551 0.827 -1.279 1.00 88.44 85 ASP A O 1
ATOM 682 N N . TRP A 1 86 ? 6.070 1.127 0.393 1.00 91.31 86 TRP A N 1
ATOM 683 C CA . TRP A 1 86 ? 5.216 0.035 -0.048 1.00 91.31 86 TRP A CA 1
ATOM 684 C C . TRP A 1 86 ? 4.619 0.312 -1.425 1.00 91.31 86 TRP A C 1
ATOM 686 O O . TRP A 1 86 ? 4.677 -0.561 -2.286 1.00 91.31 86 TRP A O 1
ATOM 696 N N . MET A 1 87 ? 4.101 1.514 -1.679 1.00 91.88 87 MET A N 1
ATOM 697 C CA . MET A 1 87 ? 3.487 1.870 -2.958 1.00 91.88 87 MET A CA 1
ATOM 698 C C . MET A 1 87 ? 4.493 1.871 -4.115 1.00 91.88 87 MET A C 1
ATOM 700 O O . MET A 1 87 ? 4.150 1.433 -5.205 1.00 91.88 87 MET A O 1
ATOM 704 N N . LEU A 1 88 ? 5.737 2.306 -3.927 1.00 88.06 88 LEU A N 1
ATOM 705 C CA . LEU A 1 88 ? 6.726 2.405 -5.006 1.00 88.06 88 LEU A CA 1
ATOM 706 C C . LEU A 1 88 ? 7.445 1.078 -5.248 1.00 88.06 88 LEU A C 1
ATOM 708 O O . LEU A 1 88 ? 7.628 0.680 -6.400 1.00 88.06 88 LEU A O 1
ATOM 712 N N . THR A 1 89 ? 7.790 0.352 -4.184 1.00 84.69 89 THR A N 1
ATOM 713 C CA . THR A 1 89 ? 8.687 -0.817 -4.276 1.00 84.69 89 THR A CA 1
ATOM 714 C C . THR A 1 89 ? 8.039 -2.141 -3.886 1.00 84.69 89 THR A C 1
ATOM 716 O O . THR A 1 89 ? 8.567 -3.194 -4.226 1.00 84.69 89 THR A O 1
ATOM 719 N N . GLY A 1 90 ? 6.888 -2.110 -3.214 1.00 85.81 90 GLY A N 1
ATOM 720 C CA . GLY A 1 90 ? 6.237 -3.306 -2.680 1.00 85.81 90 GLY A CA 1
ATOM 721 C C . GLY A 1 90 ? 6.819 -3.727 -1.334 1.00 85.81 90 GLY A C 1
ATOM 722 O O . GLY A 1 90 ? 6.663 -4.880 -0.949 1.00 85.81 90 GLY A O 1
ATOM 723 N N . SER A 1 91 ? 7.497 -2.811 -0.633 1.00 88.25 91 SER A N 1
ATOM 724 C CA . SER A 1 91 ? 8.132 -3.060 0.663 1.00 88.25 91 SER A CA 1
ATOM 725 C C . SER A 1 91 ? 7.168 -3.679 1.681 1.00 88.25 91 SER A C 1
ATOM 727 O O . SER A 1 91 ? 6.234 -3.026 2.149 1.00 88.25 91 SER A O 1
ATOM 729 N N . LEU A 1 92 ? 7.411 -4.938 2.054 1.00 87.50 92 LEU A N 1
ATOM 730 C CA . LEU A 1 92 ? 6.577 -5.665 3.017 1.00 87.50 92 LEU A CA 1
ATOM 731 C C . LEU A 1 92 ? 6.666 -5.079 4.431 1.00 87.50 92 LEU A C 1
ATOM 733 O O . LEU A 1 92 ? 5.678 -5.108 5.160 1.00 87.50 92 LEU A O 1
ATOM 737 N N . SER A 1 93 ? 7.811 -4.505 4.811 1.00 88.81 93 SER A N 1
ATOM 738 C CA . SER A 1 93 ? 7.938 -3.790 6.086 1.00 88.81 93 SER A CA 1
ATOM 739 C C . SER A 1 93 ? 7.058 -2.540 6.101 1.00 88.81 93 SER A C 1
ATOM 741 O O . SER A 1 93 ? 6.321 -2.330 7.063 1.00 88.81 93 SER A O 1
ATOM 743 N N . GLY A 1 94 ? 7.049 -1.774 5.004 1.00 87.44 94 GLY A N 1
ATOM 744 C CA . GLY A 1 94 ? 6.152 -0.630 4.830 1.00 87.44 94 GLY A CA 1
ATOM 745 C C . GLY A 1 94 ? 4.673 -1.031 4.856 1.00 87.44 94 GLY A C 1
ATOM 746 O O . GLY A 1 94 ? 3.867 -0.346 5.484 1.00 87.44 94 GLY A O 1
ATOM 747 N N . LEU A 1 95 ? 4.316 -2.172 4.246 1.00 90.06 95 LEU A N 1
ATOM 748 C CA . LEU A 1 95 ? 2.958 -2.730 4.316 1.00 90.06 95 LEU A CA 1
ATOM 749 C C . LEU A 1 95 ? 2.561 -3.053 5.753 1.00 90.06 95 LEU A C 1
ATOM 751 O O . LEU A 1 95 ? 1.494 -2.645 6.202 1.00 90.06 95 LEU A O 1
ATOM 755 N N . LYS A 1 96 ? 3.422 -3.785 6.467 1.00 91.88 96 LYS A N 1
ATOM 756 C CA . LYS A 1 96 ? 3.161 -4.205 7.842 1.00 91.88 96 LYS A CA 1
ATOM 757 C C . LYS A 1 96 ? 2.955 -3.000 8.754 1.00 91.88 96 LYS A C 1
ATOM 759 O O . LYS A 1 96 ? 1.935 -2.936 9.427 1.00 91.88 96 LYS A O 1
ATOM 764 N N . GLN A 1 97 ? 3.867 -2.028 8.722 1.00 90.75 97 GLN A N 1
ATOM 765 C CA . GLN A 1 97 ? 3.755 -0.806 9.524 1.00 90.75 97 GLN A CA 1
ATOM 766 C C . GLN A 1 97 ? 2.444 -0.060 9.249 1.00 90.75 97 GLN A C 1
ATOM 768 O O . GLN A 1 97 ? 1.756 0.357 10.177 1.00 90.75 97 GLN A O 1
ATOM 773 N N . MET A 1 98 ? 2.072 0.066 7.973 1.00 93.38 98 MET A N 1
ATOM 774 C CA . MET A 1 98 ? 0.833 0.714 7.554 1.00 93.38 98 MET A CA 1
ATOM 775 C C . MET A 1 98 ? -0.418 -0.034 8.049 1.00 93.38 98 MET A C 1
ATOM 777 O O . MET A 1 98 ? -1.351 0.592 8.553 1.00 93.38 98 MET A O 1
ATOM 781 N N . VAL A 1 99 ? -0.446 -1.365 7.925 1.00 91.31 99 VAL A N 1
ATOM 782 C CA . VAL A 1 99 ? -1.564 -2.204 8.390 1.00 91.31 99 VAL A CA 1
ATOM 783 C C . VAL A 1 99 ? -1.678 -2.175 9.911 1.00 91.31 99 VAL A C 1
ATOM 785 O O . VAL A 1 99 ? -2.782 -2.014 10.425 1.00 91.31 99 VAL A O 1
ATOM 788 N N . ASP A 1 100 ? -0.560 -2.277 10.628 1.00 90.44 100 ASP A N 1
ATOM 789 C CA . ASP A 1 100 ? -0.534 -2.221 12.090 1.00 90.44 100 ASP A CA 1
ATOM 790 C C . ASP A 1 100 ? -1.033 -0.857 12.583 1.00 90.44 100 ASP A C 1
ATOM 792 O O . ASP A 1 100 ? -1.935 -0.798 13.415 1.00 90.44 100 ASP A O 1
ATOM 796 N N . ALA A 1 101 ? -0.553 0.247 12.001 1.00 87.94 101 ALA A N 1
ATOM 797 C CA . ALA A 1 101 ? -1.029 1.589 12.336 1.00 87.94 101 ALA A CA 1
ATOM 798 C C . ALA A 1 101 ? -2.535 1.757 12.069 1.00 87.94 101 ALA A C 1
ATOM 800 O O . ALA A 1 101 ? -3.257 2.344 12.881 1.00 87.94 101 ALA A O 1
ATOM 801 N N . ARG A 1 102 ? -3.037 1.212 10.951 1.00 87.62 102 ARG A N 1
ATOM 802 C CA . ARG A 1 102 ? -4.473 1.221 10.636 1.00 87.62 102 ARG A CA 1
ATOM 803 C C . ARG A 1 102 ? -5.270 0.410 11.656 1.00 87.62 102 ARG A C 1
ATOM 805 O O . ARG A 1 102 ? -6.304 0.891 12.110 1.00 87.62 102 ARG A O 1
ATOM 812 N N . ARG A 1 103 ? -4.794 -0.779 12.038 1.00 86.38 103 ARG A N 1
ATOM 813 C CA . ARG A 1 103 ? -5.422 -1.615 13.072 1.00 86.38 103 ARG A CA 1
ATOM 814 C C . ARG A 1 103 ? -5.460 -0.901 14.411 1.00 86.38 103 ARG A C 1
ATOM 816 O O . ARG A 1 103 ? -6.537 -0.811 14.977 1.00 86.38 103 ARG A O 1
ATOM 823 N N . THR A 1 104 ? -4.353 -0.322 14.867 1.00 85.12 104 THR A N 1
ATOM 824 C CA . THR A 1 104 ? -4.313 0.453 16.116 1.00 85.12 104 THR A CA 1
ATOM 825 C C . THR A 1 104 ? -5.307 1.609 16.091 1.00 85.12 104 THR A C 1
ATOM 827 O O . THR A 1 104 ? -5.991 1.843 17.077 1.00 85.12 104 THR A O 1
ATOM 83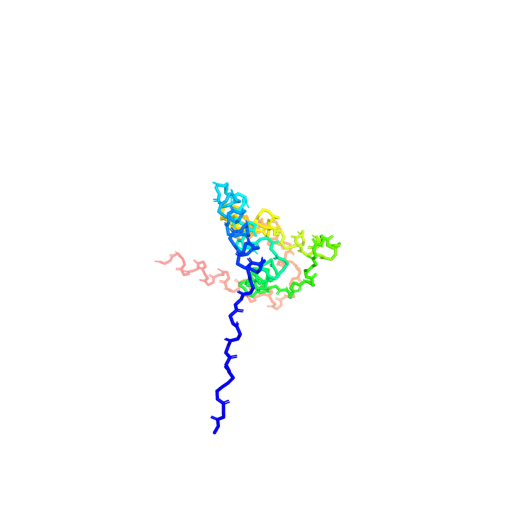0 N N . ARG A 1 105 ? -5.459 2.301 14.955 1.00 79.06 105 ARG A N 1
ATOM 831 C CA . ARG A 1 105 ? -6.450 3.378 14.814 1.00 79.06 105 ARG A CA 1
ATOM 832 C C . ARG A 1 105 ? -7.893 2.873 14.890 1.00 79.06 105 ARG A C 1
ATOM 834 O O . ARG A 1 105 ? -8.736 3.553 15.457 1.00 79.06 105 ARG A O 1
ATOM 841 N N . LEU A 1 106 ? -8.186 1.728 14.278 1.00 75.31 106 LEU A N 1
ATOM 842 C CA . LEU A 1 106 ? -9.529 1.136 14.288 1.00 75.31 106 LEU A CA 1
ATOM 843 C C . LEU A 1 106 ? -9.860 0.465 15.629 1.00 75.31 106 LEU A C 1
ATOM 845 O O . LEU A 1 106 ? -11.013 0.464 16.038 1.00 75.31 106 LEU A O 1
ATOM 849 N N . ALA A 1 107 ? -8.850 -0.079 16.303 1.00 69.12 107 ALA A N 1
ATOM 850 C CA . ALA A 1 107 ? -8.949 -0.704 17.616 1.00 69.12 107 ALA A CA 1
ATOM 851 C C . ALA A 1 107 ? -8.814 0.300 18.769 1.00 69.12 107 ALA A C 1
ATOM 853 O O . ALA A 1 107 ? -8.971 -0.088 19.925 1.00 69.12 107 ALA A O 1
ATOM 854 N N . ALA A 1 108 ? -8.511 1.571 18.483 1.00 64.19 108 ALA A N 1
ATOM 855 C CA . ALA A 1 108 ? -8.496 2.617 19.489 1.00 64.19 108 ALA A CA 1
ATOM 856 C C . ALA A 1 108 ? -9.907 2.731 20.069 1.00 64.19 108 ALA A C 1
ATOM 858 O O . ALA A 1 108 ? -10.809 3.290 19.441 1.00 64.19 108 ALA A O 1
ATOM 859 N N . VAL A 1 109 ? -10.086 2.167 21.265 1.00 59.97 109 VAL A N 1
ATOM 860 C CA . VAL A 1 109 ? -11.292 2.345 22.063 1.00 59.97 109 VAL A CA 1
ATOM 861 C C . VAL A 1 109 ? -11.485 3.856 22.192 1.00 59.97 109 VAL A C 1
ATOM 863 O O . VAL A 1 109 ? -10.568 4.533 22.671 1.00 59.97 109 VAL A O 1
ATOM 866 N N . PRO A 1 110 ? -12.604 4.420 21.704 1.00 64.00 110 PRO A N 1
ATOM 867 C CA . PRO A 1 110 ? -12.863 5.839 21.877 1.00 64.00 110 PRO A CA 1
ATOM 868 C C . PRO A 1 110 ? -12.721 6.172 23.361 1.00 64.00 110 PRO A C 1
ATOM 870 O O . PRO A 1 110 ? -13.206 5.420 24.209 1.00 64.00 110 PRO A O 1
ATOM 873 N N . SER A 1 111 ? -12.021 7.266 23.678 1.00 70.38 111 SER A N 1
ATOM 874 C CA . SER A 1 111 ? -11.862 7.680 25.071 1.00 70.38 111 SER A CA 1
ATOM 875 C C . SER A 1 111 ? -13.240 7.737 25.742 1.00 70.38 111 SER A C 1
ATOM 877 O O . SER A 1 111 ? -14.221 8.080 25.070 1.00 70.38 111 SER A O 1
ATOM 879 N N . PRO A 1 112 ? -13.352 7.446 27.050 1.00 72.25 112 PRO A N 1
ATOM 880 C CA . PRO A 1 112 ? -14.634 7.530 27.750 1.00 72.25 112 PRO A CA 1
ATOM 881 C C . PRO A 1 112 ? -15.352 8.865 27.492 1.00 72.25 112 PRO A C 1
ATOM 883 O O . PRO A 1 112 ? -16.553 8.893 27.241 1.00 72.25 112 PRO A O 1
ATOM 886 N N . SER A 1 113 ? -14.593 9.964 27.407 1.00 74.25 113 SER A N 1
ATOM 887 C CA . SER A 1 113 ? -15.096 11.289 27.028 1.00 74.25 113 SER A CA 1
ATOM 888 C C . SER A 1 113 ? -15.684 11.362 25.611 1.00 74.25 113 SER A C 1
ATOM 890 O O . SER A 1 113 ? -16.721 11.989 25.412 1.00 74.25 113 SER A O 1
ATOM 892 N N . ALA A 1 114 ? -15.069 10.708 24.624 1.00 77.81 114 ALA A N 1
ATOM 893 C CA . ALA A 1 114 ? -15.558 10.681 23.248 1.00 77.81 114 ALA A CA 1
ATOM 894 C C . ALA A 1 114 ? -16.812 9.804 23.092 1.00 77.81 114 ALA A C 1
ATOM 896 O O . ALA A 1 114 ? -17.688 10.134 22.292 1.00 77.81 114 ALA A O 1
ATOM 897 N N . LEU A 1 115 ? -16.923 8.712 23.857 1.00 83.75 115 LEU A N 1
ATOM 898 C CA . LEU A 1 115 ? -18.139 7.891 23.906 1.00 83.75 115 LEU A CA 1
ATOM 899 C C . LEU A 1 115 ? -19.311 8.657 24.513 1.00 83.75 115 LEU A C 1
ATOM 901 O O . LEU A 1 115 ? -20.387 8.677 23.921 1.00 83.75 115 LEU A O 1
ATOM 905 N N . VAL A 1 116 ? -19.090 9.338 25.641 1.00 85.62 116 VAL A N 1
ATOM 906 C CA . VAL A 1 116 ? -20.116 10.163 26.297 1.00 85.62 116 VAL A CA 1
ATOM 907 C C . VAL A 1 116 ? -20.574 11.298 25.380 1.00 85.62 116 VAL A C 1
ATOM 909 O O . VAL A 1 116 ? -21.774 11.510 25.225 1.00 85.62 116 VAL A O 1
ATOM 912 N N . ALA A 1 117 ? -19.645 11.976 24.700 1.00 86.19 117 ALA A N 1
ATOM 913 C CA . ALA A 1 117 ? -19.987 13.027 23.743 1.00 86.19 117 ALA A CA 1
ATOM 914 C C . ALA A 1 117 ? -20.838 12.504 22.571 1.00 86.19 117 ALA A C 1
ATOM 916 O O . ALA A 1 117 ? -21.801 13.154 22.176 1.00 86.19 117 ALA A O 1
ATOM 917 N N . LYS A 1 118 ? -20.524 11.316 22.034 1.00 85.81 118 LYS A N 1
ATOM 918 C CA . LYS A 1 118 ? -21.332 10.681 20.980 1.00 85.81 118 LYS A CA 1
ATOM 919 C C . LYS A 1 118 ? -22.705 10.246 21.483 1.00 85.81 118 LYS A C 1
ATOM 921 O O . LYS A 1 118 ? -23.688 10.433 20.778 1.00 85.81 118 LYS A O 1
ATOM 926 N N . TYR A 1 119 ? -22.779 9.703 22.695 1.00 91.38 119 TYR A N 1
ATOM 927 C CA . TYR A 1 119 ? -24.040 9.313 23.321 1.00 91.38 119 TYR A CA 1
ATOM 928 C C . TYR A 1 119 ? -24.964 10.524 23.531 1.00 91.38 119 TYR A C 1
ATOM 930 O O . TYR A 1 119 ? -26.155 10.453 23.238 1.00 91.38 119 TYR A O 1
ATOM 938 N N . ALA A 1 120 ? -24.408 11.669 23.934 1.00 90.00 120 ALA A N 1
ATOM 939 C CA . ALA A 1 120 ? -25.156 12.915 24.101 1.00 90.00 120 ALA A CA 1
ATOM 940 C C . ALA A 1 120 ? -25.727 13.483 22.784 1.00 90.00 120 ALA A C 1
ATOM 942 O O . ALA A 1 120 ? -26.701 14.226 22.823 1.00 90.00 120 ALA A O 1
ATOM 943 N N . GLN A 1 121 ? -25.150 13.136 21.627 1.00 92.50 121 GLN A N 1
ATOM 944 C CA . GLN A 1 121 ? -25.634 13.568 20.305 1.00 92.50 121 GLN A CA 1
ATOM 945 C C . GLN A 1 121 ? -26.782 12.704 19.759 1.00 92.50 121 GLN A C 1
ATOM 947 O O . GLN A 1 121 ? -27.376 13.049 18.738 1.00 92.50 121 GLN A O 1
ATOM 952 N N . LEU A 1 122 ? -27.079 11.569 20.394 1.00 93.75 122 LEU A N 1
ATOM 953 C CA . LEU A 1 122 ? -28.166 10.690 19.980 1.00 93.75 122 LEU A CA 1
ATOM 954 C C . LEU A 1 122 ? -29.529 11.270 20.375 1.00 93.75 122 LEU A C 1
ATOM 956 O O . LEU A 1 122 ? -29.663 11.958 21.385 1.00 93.75 122 LEU A O 1
ATOM 960 N N . THR A 1 123 ? -30.563 10.931 19.604 1.00 95.19 123 THR A N 1
ATOM 961 C CA . THR A 1 123 ? -31.947 11.203 20.010 1.00 95.19 123 THR A CA 1
ATOM 962 C C . THR A 1 123 ? -32.302 10.381 21.256 1.00 95.19 123 THR A C 1
ATOM 964 O O . THR A 1 123 ? -31.707 9.319 21.472 1.00 95.19 123 THR A O 1
ATOM 967 N N . PRO A 1 124 ? -33.296 10.808 22.056 1.00 94.44 124 PRO A N 1
ATOM 968 C CA . PRO A 1 124 ? -33.718 10.066 23.246 1.00 94.44 124 PRO A CA 1
ATOM 969 C C . PRO A 1 124 ? -34.082 8.599 22.957 1.00 94.44 124 PRO A C 1
ATOM 971 O O . PRO A 1 124 ? -33.747 7.709 23.734 1.00 94.44 124 PRO A O 1
ATOM 974 N N . GLU A 1 125 ? -34.699 8.330 21.804 1.00 94.81 125 GLU A N 1
ATOM 975 C CA . GLU A 1 125 ? -35.029 6.970 21.357 1.00 94.81 125 GLU A CA 1
ATOM 976 C C . GLU A 1 125 ? -33.775 6.113 21.136 1.00 94.81 125 GLU A C 1
ATOM 978 O O . GLU A 1 125 ? -33.672 4.998 21.647 1.00 94.81 125 GLU A O 1
ATOM 983 N N . HIS A 1 126 ? -32.771 6.644 20.434 1.00 92.44 126 HIS A N 1
ATOM 984 C CA . HIS A 1 126 ? -31.514 5.932 20.211 1.00 92.44 126 HIS A CA 1
ATOM 985 C C . HIS A 1 126 ? -30.707 5.757 21.504 1.00 92.44 126 HIS A C 1
ATOM 987 O O . HIS A 1 126 ? -30.073 4.720 21.698 1.00 92.44 126 HIS A O 1
ATOM 993 N N . GLN A 1 127 ? -30.754 6.732 22.415 1.00 94.88 127 GLN A N 1
ATOM 994 C CA . GLN A 1 127 ? -30.151 6.617 23.745 1.00 94.88 127 GLN A CA 1
ATOM 995 C C . GLN A 1 127 ? -30.763 5.464 24.551 1.00 94.88 127 GLN A C 1
ATOM 997 O O . GLN A 1 127 ? -30.030 4.702 25.188 1.00 94.88 127 GLN A O 1
ATOM 1002 N N . ALA A 1 128 ? -32.088 5.291 24.486 1.00 93.94 128 ALA A N 1
ATOM 1003 C CA . ALA A 1 128 ? -32.783 4.193 25.151 1.00 93.94 128 ALA A CA 1
ATOM 1004 C C . ALA A 1 128 ? -32.344 2.822 24.610 1.00 93.94 128 ALA A C 1
ATOM 1006 O O . ALA A 1 128 ? -32.046 1.928 25.402 1.00 93.94 128 ALA A O 1
ATOM 1007 N N . ILE A 1 129 ? -32.219 2.681 23.284 1.00 95.06 129 ILE A N 1
ATOM 1008 C CA . ILE A 1 129 ? -31.739 1.447 22.635 1.00 95.06 129 ILE A CA 1
ATOM 1009 C C . ILE A 1 129 ? -30.306 1.123 23.076 1.00 95.06 129 ILE A C 1
ATOM 1011 O O . ILE A 1 129 ? -30.025 0.010 23.517 1.00 95.06 129 ILE A O 1
ATOM 1015 N N . VAL A 1 130 ? -29.400 2.104 23.007 1.00 93.81 130 VAL A N 1
ATOM 1016 C CA . VAL A 1 130 ? -27.995 1.914 23.406 1.00 93.81 130 VAL A CA 1
ATOM 1017 C C . VAL A 1 130 ? -27.887 1.549 24.889 1.00 93.81 130 VAL A C 1
ATOM 1019 O O . VAL A 1 130 ? -27.132 0.649 25.248 1.00 93.81 130 VAL A O 1
ATOM 1022 N N . THR A 1 131 ? -28.666 2.201 25.755 1.00 93.94 131 THR A N 1
ATOM 1023 C CA . THR A 1 131 ? -28.690 1.901 27.196 1.00 93.94 131 THR A CA 1
ATOM 1024 C C . THR A 1 131 ? -29.205 0.495 27.478 1.00 93.94 131 THR A C 1
ATOM 1026 O O . THR A 1 131 ? -28.646 -0.193 28.334 1.00 93.94 131 THR A O 1
ATOM 1029 N N . ALA A 1 132 ? -30.256 0.062 26.776 1.00 94.50 132 ALA A N 1
ATOM 1030 C CA . ALA A 1 132 ? -30.796 -1.283 26.915 1.00 94.50 132 ALA A CA 1
ATOM 1031 C C . ALA A 1 132 ? -29.747 -2.343 26.543 1.00 94.50 132 ALA A C 1
ATOM 1033 O O . ALA A 1 132 ? -29.533 -3.268 27.326 1.00 94.50 132 ALA A O 1
ATOM 1034 N N . GLU A 1 133 ? -29.012 -2.158 25.440 1.00 94.25 133 GLU A N 1
ATOM 1035 C CA . GLU A 1 133 ? -27.961 -3.114 25.067 1.00 94.25 133 GLU A CA 1
ATOM 1036 C C . GLU A 1 133 ? -26.748 -3.096 25.984 1.00 94.25 133 GLU A C 1
ATOM 1038 O O . GLU A 1 133 ? -26.211 -4.160 26.287 1.00 94.25 133 GLU A O 1
ATOM 1043 N N . ILE A 1 134 ? -26.338 -1.934 26.498 1.00 93.00 134 ILE A N 1
ATOM 1044 C CA . ILE A 1 134 ? -25.273 -1.892 27.509 1.00 93.00 134 ILE A CA 1
ATOM 1045 C C . ILE A 1 134 ? -25.691 -2.703 28.741 1.00 93.00 134 ILE A C 1
ATOM 1047 O O . ILE A 1 134 ? -24.901 -3.494 29.250 1.00 93.00 134 ILE A O 1
ATOM 1051 N N . ARG A 1 135 ? -26.939 -2.551 29.204 1.00 93.75 135 ARG A N 1
ATOM 1052 C CA . ARG A 1 135 ? -27.457 -3.319 30.346 1.00 93.75 135 ARG A CA 1
ATOM 1053 C C . ARG A 1 135 ? -27.511 -4.816 30.058 1.00 93.75 135 ARG A C 1
ATOM 1055 O O . ARG A 1 135 ? -27.123 -5.587 30.930 1.00 93.75 135 ARG A O 1
ATOM 1062 N N . ARG A 1 136 ? -27.942 -5.223 28.859 1.00 94.88 136 ARG A N 1
ATOM 1063 C CA . ARG A 1 136 ? -27.963 -6.636 28.454 1.00 94.88 136 ARG A CA 1
ATOM 1064 C C . ARG A 1 136 ? -26.562 -7.246 28.475 1.00 94.88 136 ARG A C 1
ATOM 1066 O O . ARG A 1 136 ? -26.363 -8.271 29.112 1.00 94.88 136 ARG A O 1
ATOM 1073 N N . ILE A 1 137 ? -25.588 -6.580 27.851 1.00 92.88 137 ILE A N 1
ATOM 1074 C CA . ILE A 1 137 ? -24.195 -7.050 27.789 1.00 92.88 137 ILE A CA 1
ATOM 1075 C C . ILE A 1 137 ? -23.586 -7.167 29.191 1.00 92.88 137 ILE A C 1
ATOM 1077 O O . ILE A 1 137 ? -22.875 -8.128 29.475 1.00 92.88 137 ILE A O 1
ATOM 1081 N N . LEU A 1 138 ? -23.849 -6.199 30.076 1.00 91.50 138 LEU A N 1
ATOM 1082 C CA . LEU A 1 138 ? -23.354 -6.250 31.454 1.00 91.50 138 LEU A CA 1
ATOM 1083 C C . LEU A 1 138 ? -23.981 -7.408 32.239 1.00 91.50 138 LEU A C 1
ATOM 1085 O O . LEU A 1 138 ? -23.263 -8.116 32.936 1.00 91.50 138 LEU A O 1
ATOM 1089 N N . ALA A 1 139 ? -25.284 -7.645 32.073 1.00 91.62 139 ALA A N 1
ATOM 1090 C CA . ALA A 1 139 ? -25.971 -8.760 32.716 1.00 91.62 139 ALA A CA 1
ATOM 1091 C C . ALA A 1 139 ? -25.473 -10.134 32.228 1.00 91.62 139 ALA A C 1
ATOM 1093 O O . ALA A 1 139 ? -25.354 -11.048 33.034 1.00 91.62 139 ALA A O 1
ATOM 1094 N N . GLU A 1 140 ? -25.150 -10.275 30.937 1.00 90.25 140 GLU A N 1
ATOM 1095 C CA . GLU A 1 140 ? -24.578 -11.506 30.361 1.00 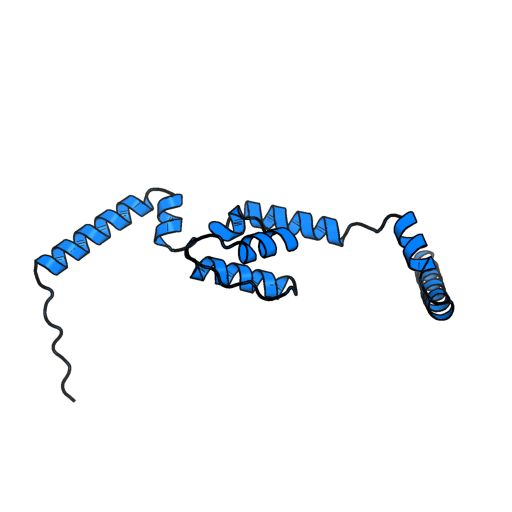90.25 140 GLU A CA 1
ATOM 1096 C C . GLU A 1 140 ? -23.126 -11.758 30.798 1.00 90.25 140 GLU A C 1
ATOM 1098 O O . GLU A 1 140 ? -22.680 -12.900 30.805 1.00 90.25 140 GLU A O 1
ATOM 1103 N N . ARG A 1 141 ? -22.370 -10.710 31.151 1.00 81.19 141 ARG A N 1
ATOM 1104 C CA . ARG A 1 141 ? -20.969 -10.831 31.591 1.00 81.19 141 ARG A CA 1
ATOM 1105 C C . ARG A 1 141 ? -20.835 -11.265 33.052 1.00 81.19 141 ARG A C 1
ATOM 1107 O O . ARG A 1 141 ? -19.821 -11.850 33.419 1.00 81.19 141 ARG A O 1
ATOM 1114 N N . ASP A 1 142 ? -21.805 -10.901 33.882 1.00 70.50 142 ASP A N 1
ATOM 1115 C CA . ASP A 1 142 ? -21.776 -11.148 35.325 1.00 70.50 142 ASP A CA 1
ATOM 1116 C C . ASP A 1 142 ? -22.459 -12.495 35.708 1.00 70.50 142 ASP A C 1
ATOM 1118 O O . ASP A 1 142 ? -22.676 -12.755 36.893 1.00 70.50 142 ASP A O 1
ATOM 1122 N N . GLN A 1 143 ? -22.773 -13.346 34.715 1.00 57.31 143 GLN A N 1
ATOM 1123 C CA . GLN A 1 143 ? -23.215 -14.749 34.839 1.00 57.31 143 GLN A CA 1
ATOM 1124 C C . GLN A 1 143 ? -22.080 -15.722 34.500 1.00 57.31 143 GLN A C 1
ATOM 1126 O O . GLN A 1 143 ? -22.025 -16.788 35.155 1.00 57.31 143 GLN A O 1
#

pLDDT: mean 87.36, std 9.8, range [48.75, 96.56]

Radius of gyration: 27.23 Å; chains: 1; bounding box: 59×38×81 Å

Organism: NCBI:txid1928661

Foldseek 3Di:
DDDPDPDDDDPVRVVVVVVVVVVLVVLCVDPVSVQVSVCCQPQVNLQVVQQVVCVVVVHDRQDRRDPDDDPSNVVVCVVLVQQPCCSRRVDPVSVVVSVVVVCCVVPPDPPPVRVVVVLVPDDPVVVVVVVVVVVVVVVVVVD

=== Feature glossary ===
A reading guide for the features in this record.

Start from the sequence.

  · Sequence gives the chain of amino acids in standard one-letter code (A=alanine, C=cysteine, …, Y=tyrosine), read N→C. It is the only feature that is directly encoded by the gene; all structural features are derived from the folded form of this sequence.

Fold it, and you get atomic coordinates and the backbone conformation that goes with them.

  · Structure coordinates are given as an mmCIF _atom_site loop: one row per atom with element, residue name, chain id, sequence number, and x/y/z position in Å. Only the four main-chain atoms per residue are included here; side chains are omitted to keep the record compact.

  · Backbone dihedral angles. Every residue except chain termini has a φ (preceding-C → N → Cα → C) and a ψ (N → Cα → C → next-N). They are reported in degrees following the IUPAC sign convention. Secondary structure is essentially a statement about which (φ, ψ) basin each residue occupies.

  · Eight-state secondary structure (DSSP): H is the canonical α-helix, G the tighter 3₁₀-helix, I the wider π-helix; E/B are β-structure, T and S are turns and bends, and '-' is everything else. DSSP derives these from the pattern of main-chain N–H···O=C hydrogen bonds, not from the sequence.

  · SS3 is a coarse helix/strand/coil call (letters a/b/c) made by the P-SEA algorithm from inter-Cα distances and dihedrals. It is less detailed than DSSP but needs only Cα positions.

Summarize the fold with a handful of shape descriptors and a per-residue structural alphabet.

  · Radius of gyration (Rg) is the root-mean-square distance of Cα atoms from their centroid — a single number for overall size and compactness. A globular domain of N residues has Rg ≈ 2.2·N^0.38 Å; an extended or disordered chain has a much larger Rg. The Cα contact count is the number of residue pairs whose Cα atoms are within 8 Å and are more than four positions apart in sequence — a standard proxy for tertiary packing density. The bounding box is the smallest axis-aligned box enclosing all Cα atoms.

  · 3Di is Foldseek's structural alphabet. Each residue is assigned one of twenty discrete states based on how its Cα sits relative to its spatial (not sequential) neighbors. Aligning 3Di strings finds structural homologs roughly as well as full 3D superposition, but orders of magnitude faster.

  · Solvent-accessible surface area (SASA) is the area in Å² traced out by the centre of a 1.4 Å probe sphere (a water molecule) rolled over the protein's van der Waals surface (Shrake–Rupley / Lee–Richards construction). Buried residues have near-zero SASA; fully exposed residues can exceed 200 Å². The total SASA scales roughly with the number of surface residues.

Ask how reliable the model is.

  · For AlphaFold models, the B-factor field carries pLDDT — the model's own estimate of local accuracy on a 0–100 scale. Regions with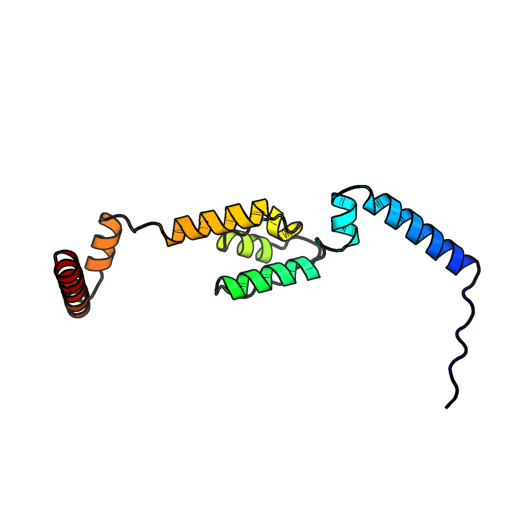 pLDDT<50 should be treated as essentially unmodeled; they often correspond to intrinsically disordered segments.

  · For experimental (PDB) structures, the B-factor (temperature factor) quantifies the positional spread of each atom in the crystal — a combination of thermal vibration and static disorder — in units of Å². High B-factors mark flexible loops or poorly resolved regions; low B-factors mark the rigid, well-ordered core.

  · Predicted Aligned Error (PAE) is an AlphaFold confidence matrix: entry (i, j) is the expected error in the position of residue j, in ångströms, when the prediction is superimposed on the true structure at residue i. Low PAE within a block of residues means that block is internally rigid and well-predicted; high PAE between two blocks means their relative placement is uncertain even if each block individually is confident.

Place it in context: what it resembles, what it is annotated as, and how it looks.

  · Structural nearest neighbors (via Foldseek easy-search vs the PDB). Reported per hit: target PDB id, E-value, and alignment TM-score. A TM-score above ~0.5 is the conventional threshold for 'same fold'.

  · Functional annotations link the protein to curated databases. InterPro entries identify conserved domains and families by matching the sequence against member-database signatures (Pfam, PROSITE, CDD, …). Gene Ontology (GO) terms describe molecular function, biological process, and cellular component in a controlled vocabulary. CATH places the structure in a hierarchical fold classification (Class/Architecture/Topology/Homologous-superfamily). The organism is the source species.

  · The contact map is a binary N×N matrix image: pixel (i, j) is dark where Cα_i and Cα_j are within 8 Å and |i−j|>4. Because the |i−j|>4 filter removes local helical contacts, off-diagonal stripes parallel to the main diagonal indicate parallel β-sheets; stripes perpendicular to it indicate antiparallel β-sheets. The Ramachandran plot scatters every residue's (φ, ψ) pair against the sterically allowed regions. The PAE heatmap renders the predicted-aligned-error matrix.

  · Six rendered views show the 3D structure from the faces of a cube — i.e. along ±x, ±y, ±z. Rendering representation is drawn randomly per protein from cartoon (secondary-structure ribbons), sticks (backbone bonds), or molecular surface; coloring is either N→C rainbow (blue at the N-terminus through red at the C-terminus) or one color per chain.